Protein AF-A0A0E0AQR7-F1 (afdb_monomer_lite)

Structure (mmCIF, N/CA/C/O backbone):
data_AF-A0A0E0AQR7-F1
#
_entry.id   AF-A0A0E0AQR7-F1
#
loop_
_atom_site.group_PDB
_atom_site.id
_atom_site.type_symbol
_atom_site.label_atom_id
_atom_site.label_alt_id
_atom_site.label_comp_id
_atom_site.label_asym_id
_atom_site.label_entity_id
_atom_site.label_seq_id
_atom_site.pdbx_PDB_ins_code
_atom_site.Cartn_x
_atom_site.Cartn_y
_atom_site.Cartn_z
_atom_site.occupancy
_atom_site.B_iso_or_equiv
_atom_site.auth_seq_id
_atom_site.auth_comp_id
_atom_site.au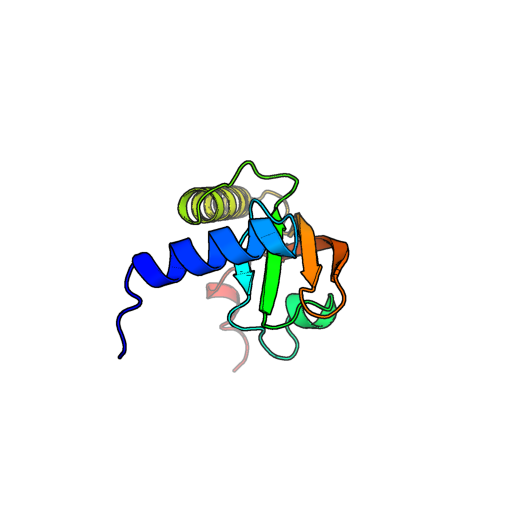th_asym_id
_atom_site.auth_atom_id
_atom_site.pdbx_PDB_model_num
ATOM 1 N N . MET A 1 1 ? 16.771 -21.717 7.197 1.00 35.00 1 MET A N 1
ATOM 2 C CA . MET A 1 1 ? 16.301 -20.327 7.034 1.00 35.00 1 MET A CA 1
ATOM 3 C C . MET A 1 1 ? 17.413 -19.561 6.346 1.00 35.00 1 MET A C 1
ATOM 5 O O . MET A 1 1 ? 18.472 -19.467 6.954 1.00 35.00 1 MET A O 1
ATOM 9 N N . PRO A 1 2 ? 17.279 -19.139 5.078 1.00 42.00 2 PRO A N 1
ATOM 10 C CA . PRO A 1 2 ? 18.320 -18.340 4.464 1.00 42.00 2 PRO A CA 1
ATOM 11 C C . PRO A 1 2 ? 18.142 -16.893 4.922 1.00 42.00 2 PRO A C 1
ATOM 13 O O . PRO A 1 2 ? 17.082 -16.293 4.765 1.00 42.00 2 PRO A O 1
ATOM 16 N N . CYS A 1 3 ? 19.186 -16.375 5.553 1.00 41.19 3 CYS A N 1
ATOM 17 C CA . CYS A 1 3 ? 19.336 -14.976 5.897 1.00 41.19 3 CYS A CA 1
ATOM 18 C C . CYS A 1 3 ? 19.410 -14.168 4.595 1.00 41.19 3 CYS A C 1
ATOM 20 O O . CYS A 1 3 ? 20.309 -14.407 3.788 1.00 41.19 3 CYS A O 1
ATOM 22 N N . CYS A 1 4 ? 18.496 -13.220 4.380 1.00 42.97 4 CYS A N 1
ATOM 23 C CA . CYS A 1 4 ? 18.675 -12.222 3.331 1.00 42.97 4 CYS A CA 1
ATOM 24 C C . CYS A 1 4 ? 19.904 -11.378 3.688 1.00 42.97 4 CYS A C 1
ATOM 26 O O . CYS A 1 4 ? 19.923 -10.692 4.711 1.00 42.97 4 CYS A O 1
ATOM 28 N N . SER A 1 5 ? 20.955 -11.471 2.877 1.00 43.47 5 SER A N 1
ATOM 29 C CA . SER A 1 5 ? 22.103 -10.579 2.968 1.00 43.47 5 SER A CA 1
ATOM 30 C C . SER A 1 5 ? 21.674 -9.170 2.520 1.00 43.47 5 SER A C 1
ATOM 32 O O . SER A 1 5 ? 20.977 -9.047 1.512 1.00 43.47 5 SER A O 1
ATOM 34 N N . PRO A 1 6 ? 22.106 -8.091 3.200 1.00 46.03 6 PRO A N 1
ATOM 35 C CA . PRO A 1 6 ? 21.774 -6.707 2.823 1.00 46.03 6 PRO A CA 1
ATOM 36 C C . PRO A 1 6 ? 22.168 -6.324 1.385 1.00 46.03 6 PRO A C 1
ATOM 38 O O . PRO A 1 6 ? 21.674 -5.347 0.834 1.00 46.03 6 PRO A O 1
ATOM 41 N N . LEU A 1 7 ? 23.065 -7.099 0.769 1.00 43.59 7 LEU A N 1
ATOM 42 C CA . LEU A 1 7 ? 23.533 -6.902 -0.603 1.00 43.59 7 LEU A CA 1
ATOM 43 C C . LEU A 1 7 ? 22.492 -7.309 -1.655 1.00 43.59 7 LEU A C 1
ATOM 45 O O . LEU A 1 7 ? 22.461 -6.719 -2.727 1.00 43.59 7 LEU A O 1
ATOM 49 N N . ALA A 1 8 ? 21.632 -8.289 -1.355 1.00 49.50 8 ALA A N 1
ATOM 50 C CA . ALA A 1 8 ? 20.594 -8.727 -2.287 1.00 49.50 8 ALA A CA 1
ATOM 51 C C . ALA A 1 8 ? 19.473 -7.686 -2.431 1.00 49.50 8 ALA A C 1
ATOM 53 O O . ALA A 1 8 ? 18.885 -7.577 -3.498 1.00 49.50 8 ALA A O 1
ATOM 54 N N . TRP A 1 9 ? 19.206 -6.901 -1.381 1.00 48.25 9 TRP A N 1
ATOM 55 C CA . TRP A 1 9 ? 18.220 -5.818 -1.428 1.00 48.25 9 TRP A CA 1
ATOM 56 C C . TRP A 1 9 ? 18.695 -4.640 -2.293 1.00 48.25 9 TRP A C 1
ATOM 58 O O . TRP A 1 9 ? 17.958 -4.208 -3.171 1.00 48.25 9 TRP A O 1
ATOM 68 N N . HIS A 1 10 ? 19.948 -4.188 -2.131 1.00 52.09 10 HIS A N 1
ATOM 69 C CA . HIS A 1 10 ? 20.489 -3.077 -2.932 1.00 52.09 10 HIS A CA 1
ATOM 70 C C . HIS A 1 10 ? 20.544 -3.376 -4.439 1.00 52.09 10 HIS A C 1
ATOM 72 O O . HIS A 1 10 ? 20.294 -2.486 -5.243 1.00 52.09 10 HIS A O 1
ATOM 78 N N . AL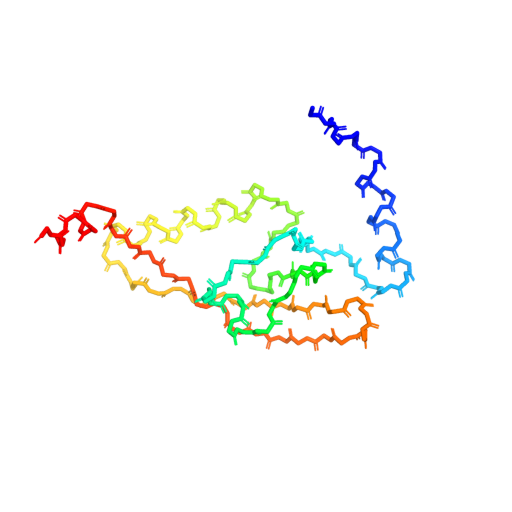A A 1 11 ? 20.844 -4.618 -4.836 1.00 55.09 11 ALA A N 1
ATOM 79 C CA . ALA A 1 11 ? 20.860 -4.993 -6.252 1.00 55.09 11 ALA A CA 1
ATOM 80 C C . ALA A 1 11 ? 19.458 -4.927 -6.887 1.00 55.09 11 ALA A C 1
ATOM 82 O O . ALA A 1 11 ? 19.316 -4.460 -8.013 1.00 55.09 11 ALA A O 1
ATOM 83 N N . ILE A 1 12 ? 18.425 -5.338 -6.142 1.00 64.12 12 ILE A N 1
ATOM 84 C CA . ILE A 1 12 ? 17.029 -5.280 -6.595 1.00 64.12 12 ILE A CA 1
ATOM 85 C C . ILE A 1 12 ? 16.567 -3.823 -6.727 1.00 64.12 12 ILE A C 1
ATOM 87 O O . ILE A 1 12 ? 15.879 -3.483 -7.682 1.00 64.12 12 ILE A O 1
ATOM 91 N N . GLU A 1 13 ? 16.966 -2.948 -5.804 1.00 64.88 13 GLU A N 1
ATOM 92 C CA . GLU A 1 13 ? 16.643 -1.518 -5.859 1.00 64.88 13 GLU A CA 1
ATOM 93 C C . GLU A 1 13 ? 17.284 -0.823 -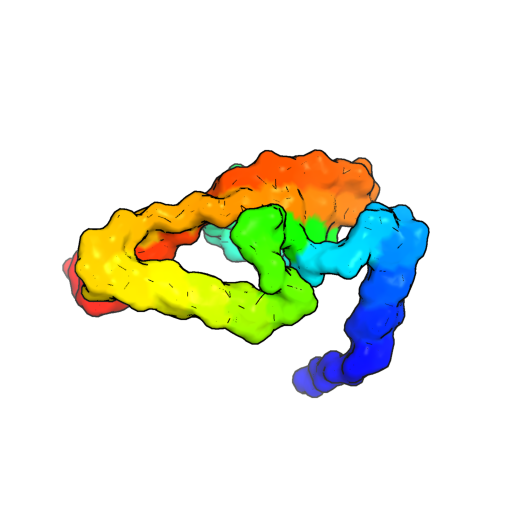7.077 1.00 64.88 13 GLU A C 1
ATOM 95 O O . GLU A 1 13 ? 16.617 -0.066 -7.784 1.00 64.88 13 GLU A O 1
ATOM 100 N N . GLU A 1 14 ? 18.549 -1.134 -7.388 1.00 61.53 14 GLU A N 1
ATOM 101 C CA . GLU A 1 14 ? 19.222 -0.625 -8.592 1.00 61.53 14 GLU A CA 1
ATOM 102 C C . GLU A 1 14 ? 18.575 -1.124 -9.895 1.00 61.53 14 GLU A C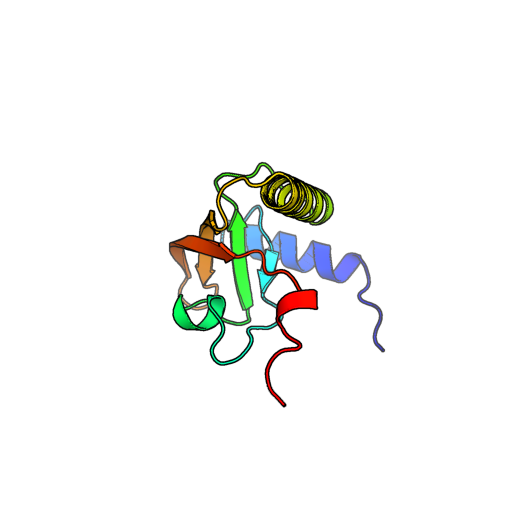 1
ATOM 104 O O . GLU A 1 14 ? 18.444 -0.343 -10.841 1.00 61.53 14 GLU A O 1
ATOM 109 N N . GLU A 1 15 ? 18.167 -2.395 -9.962 1.00 67.19 15 GLU A N 1
ATOM 110 C CA . GLU A 1 15 ? 17.466 -2.968 -11.123 1.00 67.19 15 GLU A CA 1
ATOM 111 C C . GLU A 1 15 ? 16.069 -2.355 -11.303 1.00 67.19 15 GLU A C 1
ATOM 113 O O . GLU A 1 15 ? 15.708 -1.961 -12.411 1.00 67.19 15 GLU A O 1
ATOM 118 N N . LEU A 1 16 ? 15.306 -2.180 -10.218 1.00 74.12 16 LEU A N 1
ATOM 119 C CA . LEU A 1 16 ? 13.985 -1.539 -10.249 1.00 74.12 16 LEU A CA 1
ATOM 120 C C . LEU A 1 16 ? 14.050 -0.086 -10.730 1.00 74.12 16 LEU A C 1
ATOM 122 O O . LEU A 1 16 ? 13.227 0.347 -11.543 1.00 74.12 16 LEU A O 1
ATOM 126 N N . CYS A 1 17 ? 15.050 0.661 -10.267 1.00 68.75 17 CYS A N 1
ATOM 127 C CA . CYS A 1 17 ? 15.277 2.032 -10.703 1.00 68.75 17 CYS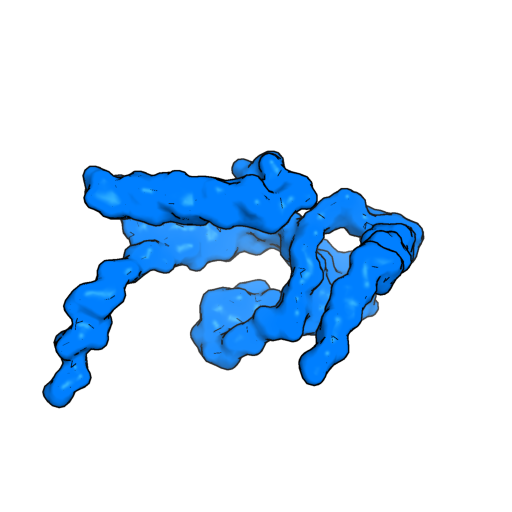 A CA 1
ATOM 128 C C . CYS A 1 17 ? 15.693 2.088 -12.181 1.00 68.75 17 CYS A C 1
ATOM 130 O O . CYS A 1 17 ? 15.145 2.880 -12.949 1.00 68.75 17 CYS A O 1
ATOM 132 N N . ARG A 1 18 ? 16.618 1.217 -12.604 1.00 71.88 18 ARG A N 1
ATOM 133 C CA . ARG A 1 18 ? 17.151 1.204 -13.973 1.00 71.88 18 ARG A CA 1
ATOM 134 C C . ARG A 1 18 ? 16.118 0.776 -15.011 1.00 71.88 18 ARG A C 1
ATOM 136 O O . ARG A 1 18 ? 16.005 1.432 -16.045 1.00 71.88 18 ARG A O 1
ATOM 143 N N . ASP A 1 19 ? 15.402 -0.310 -14.745 1.00 76.88 19 ASP A N 1
ATOM 144 C CA . ASP A 1 19 ? 14.588 -0.984 -15.758 1.00 76.88 19 ASP A CA 1
ATOM 145 C C . ASP A 1 19 ? 13.122 -0.526 -15.719 1.00 76.88 19 ASP A C 1
ATOM 147 O O . ASP A 1 19 ? 12.452 -0.526 -16.751 1.00 76.88 19 ASP A O 1
ATOM 151 N N . TYR A 1 20 ? 12.637 -0.071 -14.554 1.00 72.56 20 TYR A N 1
ATOM 152 C CA . TYR A 1 20 ? 11.227 0.285 -14.341 1.00 72.56 20 TYR A CA 1
ATOM 153 C C . TYR A 1 20 ? 11.006 1.722 -13.841 1.00 72.56 20 TYR A C 1
ATOM 155 O O . TYR A 1 20 ? 9.857 2.145 -13.687 1.00 72.56 20 TYR A O 1
ATOM 163 N N . ASN A 1 21 ? 12.075 2.500 -13.614 1.00 73.62 21 ASN A N 1
ATOM 164 C CA . ASN A 1 21 ? 12.018 3.868 -13.079 1.00 73.62 21 ASN A CA 1
ATOM 165 C C . ASN A 1 21 ? 11.234 3.957 -11.753 1.00 73.62 21 ASN A C 1
ATOM 167 O O . ASN A 1 21 ? 10.421 4.864 -11.537 1.00 73.62 21 ASN A O 1
ATOM 171 N N . ILE A 1 22 ? 11.449 2.964 -10.888 1.00 78.81 22 ILE A N 1
ATOM 172 C CA . ILE A 1 22 ? 10.869 2.877 -9.547 1.00 78.81 22 ILE A CA 1
ATOM 173 C C . ILE A 1 22 ? 11.950 3.260 -8.541 1.00 78.81 22 ILE A C 1
ATOM 175 O O . ILE A 1 22 ? 12.977 2.596 -8.440 1.00 78.81 22 ILE A O 1
ATOM 179 N N . THR A 1 23 ? 11.720 4.349 -7.811 1.00 76.69 23 THR A N 1
ATOM 180 C CA . THR A 1 23 ? 12.694 4.945 -6.879 1.00 76.69 23 THR A CA 1
ATOM 181 C C . THR A 1 23 ? 12.314 4.773 -5.409 1.00 76.69 23 THR A C 1
ATOM 183 O O . THR A 1 23 ? 13.062 5.189 -4.529 1.00 76.69 23 THR A O 1
ATOM 186 N N . SER A 1 24 ? 11.130 4.227 -5.144 1.00 79.25 24 SER A N 1
ATOM 187 C CA . SER A 1 24 ? 10.520 4.104 -3.820 1.00 79.25 24 SER A CA 1
ATOM 188 C C . SER A 1 24 ? 9.469 2.996 -3.825 1.00 79.25 24 SER A C 1
ATOM 190 O O . SER A 1 24 ? 9.014 2.555 -4.882 1.00 79.25 24 SER A O 1
ATOM 192 N N . GLY A 1 25 ? 9.095 2.545 -2.629 1.00 84.50 25 GLY A N 1
ATOM 193 C CA . GLY A 1 25 ? 8.016 1.587 -2.423 1.00 84.50 25 GLY A CA 1
ATOM 194 C C . GLY A 1 25 ? 8.470 0.243 -1.856 1.00 84.50 25 GLY A C 1
ATOM 195 O O . GLY A 1 25 ? 9.637 0.012 -1.534 1.00 84.50 25 GLY A O 1
ATOM 196 N N . PHE A 1 26 ? 7.502 -0.654 -1.703 1.00 85.88 26 PHE A N 1
ATOM 197 C CA . PHE A 1 26 ? 7.658 -1.956 -1.068 1.00 85.88 26 PHE A CA 1
ATOM 198 C C . PHE A 1 26 ? 7.256 -3.068 -2.033 1.00 85.88 26 PHE A C 1
ATOM 200 O O . PHE A 1 26 ? 6.165 -3.044 -2.601 1.00 85.88 26 PHE A O 1
ATOM 207 N N . ILE A 1 27 ? 8.119 -4.073 -2.187 1.00 87.69 27 ILE A N 1
ATOM 208 C CA . ILE A 1 27 ? 7.827 -5.248 -3.015 1.00 87.69 27 ILE A CA 1
ATOM 209 C C . ILE A 1 27 ? 6.861 -6.170 -2.269 1.00 87.69 27 ILE A C 1
ATOM 211 O O . ILE A 1 27 ? 7.126 -6.605 -1.144 1.00 87.69 27 ILE A O 1
ATOM 215 N N . VAL A 1 28 ? 5.765 -6.538 -2.925 1.00 89.38 28 VAL A N 1
ATOM 216 C CA . VAL A 1 28 ? 4.762 -7.455 -2.386 1.00 89.38 28 VAL A CA 1
ATOM 217 C C . VAL A 1 28 ? 5.288 -8.886 -2.429 1.00 89.38 28 VAL A C 1
ATOM 219 O O . VAL A 1 28 ? 5.339 -9.533 -3.476 1.00 89.38 28 VAL A O 1
ATOM 222 N N . SER A 1 29 ? 5.650 -9.424 -1.267 1.00 90.62 29 SER A N 1
ATOM 223 C CA . SER A 1 29 ? 6.133 -10.805 -1.145 1.00 90.62 29 SER A CA 1
ATOM 224 C C . SER A 1 29 ? 5.002 -11.842 -1.170 1.00 90.62 29 SER A C 1
ATOM 226 O O . SER A 1 29 ? 5.200 -12.960 -1.657 1.00 90.62 29 SER A O 1
ATOM 228 N N . GLN A 1 30 ? 3.813 -11.478 -0.680 1.00 92.44 30 GLN A N 1
ATOM 229 C CA . GLN A 1 30 ? 2.646 -12.349 -0.573 1.00 92.44 30 GLN A CA 1
ATOM 230 C C . GLN A 1 30 ? 1.344 -11.538 -0.614 1.00 92.44 30 GLN A C 1
ATOM 232 O O . GLN A 1 30 ? 1.273 -10.441 -0.070 1.00 92.44 30 GLN A O 1
ATOM 237 N N . VAL A 1 31 ? 0.298 -12.126 -1.201 1.00 93.50 31 VAL A N 1
ATOM 238 C CA . VAL A 1 31 ? -1.088 -11.648 -1.111 1.00 93.50 31 VAL A CA 1
ATOM 239 C C . VAL A 1 31 ? -1.951 -12.795 -0.592 1.00 93.50 31 VAL A C 1
ATOM 241 O O . VAL A 1 31 ? -1.802 -13.933 -1.041 1.00 93.50 31 VAL A O 1
ATOM 244 N N . LEU A 1 32 ? -2.803 -12.517 0.395 1.00 93.81 32 LEU A N 1
ATOM 245 C CA . LEU A 1 32 ? -3.726 -13.505 0.956 1.00 93.81 32 LEU A CA 1
ATOM 246 C C . LEU A 1 32 ? -4.975 -13.636 0.072 1.00 93.81 32 LEU A C 1
ATOM 248 O O . LEU A 1 32 ? -5.483 -12.627 -0.421 1.00 93.81 32 LEU A O 1
ATOM 252 N N . VAL A 1 33 ? -5.484 -14.860 -0.072 1.00 93.69 33 VAL A N 1
ATOM 253 C CA . VAL A 1 33 ? -6.739 -15.143 -0.793 1.00 93.69 33 VAL A CA 1
ATOM 254 C C . VAL A 1 33 ? -7.911 -14.454 -0.090 1.00 93.69 33 VAL A C 1
ATOM 256 O O . VAL A 1 33 ? -7.942 -14.381 1.140 1.00 93.69 33 VAL A O 1
ATOM 259 N N . ASP A 1 34 ? -8.841 -13.913 -0.872 1.00 92.69 34 ASP A N 1
ATOM 260 C CA . ASP A 1 34 ? -10.019 -13.143 -0.461 1.00 92.69 34 ASP A CA 1
ATOM 261 C C . ASP A 1 34 ? -9.720 -11.841 0.305 1.00 92.69 34 ASP A C 1
ATOM 263 O O . ASP A 1 34 ? -10.637 -11.177 0.816 1.00 92.69 34 ASP A O 1
ATOM 267 N N . SER A 1 35 ? -8.453 -11.423 0.354 1.00 92.00 35 SER A N 1
ATOM 268 C CA . SER A 1 35 ? -8.049 -10.167 0.984 1.00 92.00 35 SER A CA 1
ATOM 269 C C . SER A 1 35 ? -8.466 -8.944 0.167 1.00 92.00 35 SER A C 1
ATOM 271 O O . SER A 1 35 ? -8.697 -9.010 -1.041 1.00 92.00 35 SER A O 1
ATOM 273 N N . THR A 1 36 ? -8.520 -7.785 0.827 1.00 91.56 36 THR A N 1
ATOM 274 C CA . THR A 1 36 ? -8.715 -6.491 0.157 1.00 91.56 36 THR A CA 1
ATOM 275 C C . THR A 1 36 ? -7.663 -6.265 -0.929 1.00 91.56 36 THR A C 1
ATOM 277 O O . THR A 1 36 ? -8.010 -5.837 -2.023 1.00 91.56 36 THR A O 1
ATOM 280 N N . ALA A 1 37 ? -6.403 -6.624 -0.666 1.00 92.62 37 ALA A N 1
ATOM 281 C CA . ALA A 1 37 ? -5.319 -6.514 -1.639 1.00 92.62 37 ALA A CA 1
ATOM 282 C C . ALA A 1 37 ? -5.593 -7.339 -2.907 1.00 92.62 37 ALA A C 1
ATOM 284 O O . ALA A 1 37 ? -5.482 -6.815 -4.012 1.00 92.62 37 ALA A O 1
ATOM 285 N N . GLU A 1 38 ? -6.025 -8.596 -2.763 1.00 94.56 38 GLU A N 1
ATOM 286 C CA . GLU A 1 38 ? -6.346 -9.446 -3.915 1.00 94.56 38 GLU A CA 1
ATOM 287 C C . GLU A 1 38 ? -7.510 -8.877 -4.739 1.00 94.56 38 GLU A C 1
ATOM 289 O O . GLU A 1 38 ? -7.427 -8.812 -5.971 1.00 94.56 38 GLU A O 1
ATOM 294 N N . LYS A 1 39 ? -8.568 -8.426 -4.055 1.00 94.31 39 LYS A N 1
ATOM 295 C CA . LYS A 1 39 ? -9.766 -7.828 -4.667 1.00 94.31 39 LYS A CA 1
ATOM 296 C C . LYS A 1 39 ? -9.462 -6.528 -5.410 1.00 94.31 39 LYS A C 1
ATOM 298 O O . LYS A 1 39 ? -10.102 -6.255 -6.418 1.00 94.31 39 LYS A O 1
ATOM 303 N N . LEU A 1 40 ? -8.478 -5.767 -4.934 1.00 92.50 40 LEU A N 1
ATOM 304 C CA . LEU A 1 40 ? -7.971 -4.556 -5.583 1.00 92.50 40 LEU A CA 1
ATOM 305 C C . LEU A 1 40 ? -6.948 -4.843 -6.691 1.00 92.50 40 LEU A C 1
ATOM 307 O O . LEU A 1 40 ? -6.368 -3.915 -7.236 1.00 92.50 40 LEU A O 1
ATOM 311 N N . GLY A 1 41 ? -6.712 -6.111 -7.031 1.00 91.50 41 GLY A N 1
ATOM 312 C CA . GLY A 1 41 ? -5.832 -6.475 -8.139 1.00 91.50 41 GLY A CA 1
ATOM 313 C C . GLY A 1 41 ? -4.348 -6.558 -7.783 1.00 91.50 41 GLY A C 1
ATOM 314 O O . GLY A 1 41 ? -3.574 -6.953 -8.644 1.00 91.50 41 GLY A O 1
ATOM 315 N N . ILE A 1 42 ? -3.955 -6.304 -6.531 1.00 92.00 42 ILE A N 1
ATOM 316 C CA . ILE A 1 42 ? -2.560 -6.425 -6.082 1.00 92.00 42 ILE A CA 1
ATOM 317 C C . ILE A 1 42 ? -2.132 -7.894 -6.125 1.00 92.00 42 ILE A C 1
ATOM 319 O O . ILE A 1 42 ? -2.872 -8.794 -5.701 1.00 92.00 42 ILE A O 1
ATOM 323 N N . ARG A 1 43 ? -0.925 -8.154 -6.622 1.00 92.31 43 ARG A N 1
ATOM 324 C CA . ARG A 1 43 ? -0.323 -9.480 -6.773 1.00 92.31 43 ARG A CA 1
ATOM 325 C C . ARG A 1 43 ? 1.080 -9.523 -6.176 1.00 92.31 43 ARG A C 1
ATOM 327 O O . ARG A 1 43 ? 1.735 -8.517 -5.927 1.00 92.31 43 ARG A O 1
ATOM 334 N N . ARG A 1 44 ? 1.556 -10.747 -5.932 1.00 91.44 44 ARG A N 1
ATOM 335 C CA . ARG A 1 44 ? 2.951 -10.986 -5.549 1.00 91.44 44 ARG A CA 1
ATOM 336 C C . ARG A 1 44 ? 3.875 -10.484 -6.660 1.00 91.44 44 ARG A C 1
ATOM 338 O O . ARG A 1 44 ? 3.709 -10.882 -7.808 1.00 91.44 44 ARG A O 1
ATOM 345 N N . GLY A 1 45 ? 4.891 -9.720 -6.278 1.00 88.31 45 GLY A N 1
ATOM 346 C CA . GLY A 1 45 ? 5.867 -9.128 -7.189 1.00 88.31 45 GLY A CA 1
ATOM 347 C C . GLY A 1 45 ? 5.541 -7.696 -7.607 1.00 88.31 45 GLY A C 1
ATOM 348 O O . GLY A 1 45 ? 6.431 -7.040 -8.136 1.00 88.31 45 GLY A O 1
ATOM 349 N N . ASP A 1 46 ? 4.334 -7.195 -7.328 1.00 90.44 46 ASP A N 1
ATOM 350 C CA . ASP A 1 46 ? 4.038 -5.773 -7.504 1.00 90.44 46 ASP A CA 1
ATOM 351 C C . ASP A 1 46 ? 4.879 -4.926 -6.539 1.00 90.44 46 ASP A C 1
ATOM 353 O O . ASP A 1 46 ? 5.252 -5.384 -5.451 1.00 90.44 46 ASP A O 1
ATOM 357 N N . VAL A 1 47 ? 5.148 -3.677 -6.918 1.00 89.75 47 VAL A N 1
ATOM 358 C CA . VAL A 1 47 ? 5.708 -2.663 -6.016 1.00 89.75 47 VAL A CA 1
ATOM 359 C C . VAL A 1 47 ? 4.603 -1.695 -5.609 1.00 89.75 47 VAL A C 1
ATOM 361 O O . VAL A 1 47 ? 3.850 -1.223 -6.454 1.00 89.75 47 VAL A O 1
ATOM 364 N N . ILE A 1 48 ? 4.494 -1.425 -4.311 1.00 90.38 48 ILE A N 1
ATOM 365 C CA . ILE A 1 48 ? 3.497 -0.539 -3.704 1.00 90.38 48 ILE A CA 1
ATOM 366 C C . ILE A 1 48 ? 4.204 0.708 -3.185 1.00 90.38 48 ILE A C 1
ATOM 368 O O . ILE A 1 48 ? 5.067 0.592 -2.313 1.00 90.38 48 ILE A O 1
ATOM 372 N N . ASP A 1 49 ? 3.794 1.882 -3.652 1.00 88.56 49 ASP A N 1
ATOM 373 C CA . ASP A 1 49 ? 4.252 3.172 -3.134 1.00 88.56 49 ASP A CA 1
ATOM 374 C C . ASP A 1 49 ? 3.096 3.955 -2.496 1.00 88.56 49 ASP A C 1
ATOM 376 O O . ASP A 1 49 ? 2.000 4.036 -3.050 1.00 88.56 49 ASP A O 1
ATOM 380 N N . PHE A 1 50 ? 3.303 4.515 -1.305 1.00 87.44 50 PHE A N 1
ATOM 381 C CA . PHE A 1 50 ? 2.250 5.209 -0.559 1.00 87.44 50 PHE A CA 1
ATOM 382 C C . PHE A 1 50 ? 2.290 6.704 -0.874 1.00 87.44 50 PHE A C 1
ATOM 384 O O . PHE A 1 50 ? 3.155 7.421 -0.390 1.00 87.44 50 PHE A O 1
ATOM 391 N N . GLN A 1 51 ? 1.324 7.195 -1.654 1.00 83.94 51 GLN A N 1
ATOM 392 C CA . GLN A 1 51 ? 1.366 8.566 -2.184 1.00 83.94 51 GLN A CA 1
ATOM 393 C C . GLN A 1 51 ? 1.154 9.648 -1.115 1.00 83.94 51 GLN A C 1
ATOM 395 O O . GLN A 1 51 ? 1.729 10.729 -1.205 1.00 83.94 51 GLN A O 1
ATOM 400 N N . ASP A 1 52 ? 0.312 9.372 -0.116 1.00 77.75 52 ASP A N 1
ATOM 401 C CA . ASP A 1 52 ? -0.056 10.344 0.925 1.00 77.75 52 ASP A CA 1
ATOM 402 C C . ASP A 1 52 ? 0.802 10.201 2.199 1.00 77.75 52 ASP A C 1
ATOM 404 O O . ASP A 1 52 ? 0.522 10.836 3.221 1.00 77.75 52 ASP A O 1
ATOM 408 N N . ILE A 1 53 ? 1.832 9.349 2.170 1.00 76.94 53 ILE A N 1
ATOM 409 C CA . ILE A 1 53 ? 2.707 9.116 3.314 1.00 76.94 53 ILE A CA 1
ATOM 410 C C . ILE A 1 53 ? 4.158 9.249 2.862 1.00 76.94 53 ILE A C 1
ATOM 412 O O . ILE A 1 53 ? 4.638 8.426 2.093 1.00 76.94 53 ILE A O 1
ATOM 416 N N . ASP A 1 54 ? 4.878 10.234 3.405 1.00 71.44 54 ASP A N 1
ATOM 417 C CA . ASP A 1 54 ? 6.330 10.365 3.224 1.00 71.44 54 ASP A CA 1
ATOM 418 C C . ASP A 1 54 ? 7.054 9.224 3.968 1.00 71.44 54 ASP A C 1
ATOM 420 O O . ASP A 1 54 ? 7.606 9.391 5.059 1.00 71.44 54 ASP A O 1
ATOM 424 N N . CYS A 1 55 ? 6.982 8.022 3.401 1.00 70.38 55 CYS A N 1
ATOM 425 C CA . CYS A 1 55 ? 7.546 6.791 3.932 1.00 70.38 55 CYS A CA 1
ATOM 426 C C . CYS A 1 55 ? 8.558 6.225 2.945 1.00 70.38 55 CYS A C 1
ATOM 428 O O . CYS A 1 55 ? 8.211 5.474 2.042 1.00 70.38 55 CYS A O 1
ATOM 430 N N . SER A 1 56 ? 9.832 6.530 3.164 1.00 69.38 56 SER A N 1
ATOM 431 C CA . SER A 1 56 ? 10.940 5.865 2.474 1.00 69.38 56 SER A CA 1
ATOM 432 C C . SER A 1 56 ? 11.395 4.590 3.190 1.00 69.38 56 SER A C 1
ATOM 434 O O . SER A 1 56 ? 12.213 3.838 2.668 1.00 69.38 56 SER A O 1
ATOM 436 N N . THR A 1 57 ? 10.883 4.330 4.399 1.00 77.31 57 THR A N 1
ATOM 437 C CA . THR A 1 57 ? 11.264 3.171 5.215 1.00 77.31 57 THR A CA 1
ATOM 438 C C . THR A 1 57 ? 10.051 2.458 5.799 1.00 77.31 57 THR A C 1
ATOM 440 O O . THR A 1 57 ? 9.030 3.076 6.106 1.00 77.31 57 THR A O 1
ATOM 443 N N . LEU A 1 58 ? 10.193 1.152 6.041 1.00 81.00 58 LEU A N 1
ATOM 444 C CA . LEU A 1 58 ? 9.153 0.345 6.686 1.00 81.00 58 LEU A CA 1
ATOM 445 C C . LEU A 1 58 ? 8.767 0.898 8.069 1.00 81.00 58 LEU A C 1
ATOM 447 O O . LEU A 1 58 ? 7.594 0.933 8.411 1.00 81.00 58 LEU A O 1
ATOM 451 N N . SER A 1 59 ? 9.745 1.401 8.828 1.00 82.69 59 SER A N 1
ATOM 452 C CA . SER A 1 59 ? 9.524 1.980 10.161 1.00 82.69 59 SER A CA 1
ATOM 453 C C . SER A 1 59 ? 8.589 3.197 10.132 1.00 82.69 59 SER A C 1
ATOM 455 O O . SER A 1 59 ? 7.726 3.345 10.996 1.00 82.69 59 SER A O 1
ATOM 457 N N . GLN A 1 60 ? 8.705 4.058 9.114 1.00 84.56 60 GLN A N 1
ATOM 458 C CA . GLN A 1 60 ? 7.800 5.201 8.952 1.00 84.56 60 GLN A CA 1
ATOM 459 C C . GLN A 1 60 ? 6.376 4.745 8.624 1.00 84.56 60 GLN A C 1
ATOM 461 O O . GLN A 1 60 ? 5.421 5.273 9.197 1.00 84.56 60 GLN A O 1
ATOM 466 N N . LEU A 1 61 ? 6.239 3.726 7.769 1.00 85.44 61 LEU A N 1
ATOM 467 C CA . LEU A 1 61 ? 4.941 3.146 7.438 1.00 85.44 61 LEU A CA 1
ATOM 468 C C . LEU A 1 61 ? 4.287 2.526 8.680 1.00 85.44 61 LEU A C 1
ATOM 470 O O . LEU A 1 61 ? 3.128 2.810 8.978 1.00 85.44 61 LEU A O 1
ATOM 474 N N . GLU A 1 62 ? 5.037 1.739 9.453 1.00 87.56 62 GLU A N 1
ATOM 475 C CA . GLU A 1 62 ? 4.574 1.164 10.720 1.00 87.56 62 GLU A CA 1
ATOM 476 C C . GLU A 1 62 ? 4.136 2.254 11.703 1.00 87.56 62 GLU A C 1
ATOM 478 O O . GLU A 1 62 ? 3.061 2.161 12.297 1.00 87.56 62 GLU A O 1
ATOM 483 N N . HIS A 1 63 ? 4.922 3.324 11.842 1.00 89.38 63 HIS A N 1
ATOM 484 C CA . HIS A 1 63 ? 4.575 4.444 12.711 1.00 89.38 63 HIS A CA 1
ATOM 485 C C . HIS A 1 63 ? 3.286 5.149 12.264 1.00 89.38 63 HIS A C 1
ATOM 487 O O . HIS A 1 63 ? 2.449 5.499 13.101 1.00 89.38 63 HIS A O 1
ATOM 493 N N . HIS A 1 64 ? 3.088 5.315 10.955 1.00 88.69 64 HIS A N 1
ATOM 494 C CA . HIS A 1 64 ? 1.862 5.884 10.404 1.00 88.69 64 HIS A CA 1
ATOM 495 C C . HIS A 1 64 ? 0.643 5.001 10.708 1.00 88.69 64 HIS A C 1
ATOM 497 O O . HIS A 1 64 ? -0.358 5.488 11.237 1.00 88.69 64 HIS A O 1
ATOM 503 N N . LEU A 1 65 ? 0.743 3.691 10.462 1.00 88.25 65 LEU A N 1
ATOM 504 C CA . LEU A 1 65 ? -0.325 2.735 10.766 1.00 88.25 65 LEU A CA 1
ATOM 505 C C . LEU A 1 65 ? -0.654 2.697 12.268 1.00 88.25 65 LEU A C 1
ATOM 507 O O . LEU A 1 65 ? -1.828 2.643 12.642 1.00 88.25 65 LEU A O 1
ATOM 511 N N . LEU A 1 66 ? 0.357 2.788 13.139 1.00 89.81 66 LEU A N 1
ATOM 512 C CA . LEU A 1 66 ? 0.167 2.890 14.590 1.00 89.81 66 LEU A CA 1
ATOM 513 C C . LEU A 1 66 ? -0.548 4.186 14.992 1.00 89.81 66 LEU A C 1
ATOM 515 O O . LEU A 1 66 ? -1.420 4.156 15.861 1.00 89.81 66 LEU A O 1
ATOM 519 N N . SER A 1 67 ? -0.217 5.313 14.357 1.00 89.50 67 SER A N 1
ATOM 520 C CA . SER A 1 67 ? -0.893 6.596 14.587 1.00 89.50 67 SER A CA 1
ATOM 521 C C . SER A 1 67 ? -2.379 6.526 14.217 1.00 89.50 67 SER A C 1
ATOM 523 O O . SER A 1 67 ? -3.236 6.937 15.006 1.00 89.50 67 SER A O 1
ATOM 525 N N . LEU A 1 68 ? -2.701 5.920 13.068 1.00 89.06 68 LEU A N 1
ATOM 526 C CA . LEU A 1 68 ? -4.083 5.673 12.649 1.00 89.06 68 LEU A CA 1
ATOM 527 C C . LEU A 1 68 ? -4.825 4.770 13.648 1.00 89.06 68 LEU A C 1
ATOM 529 O O . LEU A 1 68 ? -5.922 5.111 14.094 1.00 89.06 68 LEU A O 1
ATOM 533 N N . GLY A 1 69 ? -4.201 3.666 14.069 1.00 88.75 69 GLY A N 1
ATOM 534 C CA . GLY A 1 69 ? -4.769 2.757 15.066 1.00 88.75 69 GLY A CA 1
ATOM 535 C C . GLY A 1 69 ? -4.999 3.427 16.425 1.00 88.75 69 GLY A C 1
ATOM 536 O O . GLY A 1 69 ? -6.011 3.188 17.083 1.00 88.75 69 GLY A O 1
ATOM 537 N N . TRP A 1 70 ? -4.111 4.332 16.838 1.00 88.75 70 TRP A N 1
ATOM 538 C CA . TRP A 1 70 ? -4.294 5.134 18.048 1.00 88.75 70 TRP A CA 1
ATOM 539 C C . TRP A 1 70 ? -5.462 6.120 17.924 1.00 88.75 70 TRP A C 1
ATOM 541 O O . TRP A 1 70 ? -6.219 6.307 18.879 1.00 88.75 70 TRP A O 1
ATOM 551 N N . GLY A 1 71 ? -5.645 6.725 16.747 1.00 88.38 71 GLY A N 1
ATOM 552 C CA . GLY A 1 71 ? -6.830 7.522 16.427 1.00 88.38 71 GLY A CA 1
ATOM 553 C C . GLY A 1 71 ? -8.117 6.705 16.557 1.00 88.38 71 GLY A C 1
ATOM 554 O O . GLY A 1 71 ? -9.065 7.144 17.212 1.00 88.38 71 GLY A O 1
ATOM 555 N N . TYR A 1 72 ? -8.121 5.479 16.030 1.00 86.25 72 TYR A N 1
ATOM 556 C CA . TYR A 1 72 ? -9.235 4.543 16.188 1.00 86.25 72 TYR A CA 1
ATOM 557 C C . TYR A 1 72 ? -9.547 4.249 17.666 1.00 86.25 72 TYR A C 1
ATOM 559 O O . TYR A 1 72 ? -10.701 4.357 18.082 1.00 86.25 72 TYR A O 1
ATOM 567 N N . LEU A 1 73 ? -8.533 3.977 18.499 1.00 85.25 73 LEU A N 1
ATOM 568 C CA . LEU A 1 73 ? -8.721 3.748 19.942 1.00 85.25 73 LEU A CA 1
ATOM 569 C C . LEU A 1 73 ? -9.328 4.955 20.678 1.00 85.25 73 LEU A C 1
ATOM 571 O O . LEU A 1 73 ? -9.967 4.788 21.716 1.00 85.25 73 LEU A O 1
ATOM 575 N N . LYS A 1 74 ? -9.164 6.168 20.141 1.00 87.56 74 LYS A N 1
ATOM 576 C CA . LYS A 1 74 ? -9.769 7.403 20.663 1.00 87.56 74 LYS A CA 1
ATOM 577 C C . LYS A 1 74 ? -11.192 7.662 20.152 1.00 87.56 74 LYS A C 1
ATOM 579 O O . LYS A 1 74 ? -11.768 8.693 20.492 1.00 87.56 74 LYS A O 1
ATOM 584 N N . GLY A 1 75 ? -11.760 6.759 19.352 1.00 82.25 75 GLY A N 1
ATOM 585 C CA . GLY A 1 75 ? -13.103 6.892 18.783 1.00 82.25 75 GLY A CA 1
ATOM 586 C C . GLY A 1 75 ? -13.167 7.708 17.488 1.00 82.25 75 GLY A C 1
ATOM 587 O O . GLY A 1 75 ? -14.244 8.178 17.128 1.00 82.25 75 GLY A O 1
ATOM 588 N N . MET A 1 76 ? -12.039 7.900 16.791 1.00 78.50 76 MET A N 1
ATOM 589 C CA . MET A 1 76 ? -12.037 8.447 15.427 1.00 78.50 76 MET A CA 1
ATOM 590 C C . MET A 1 76 ? -12.548 7.392 14.422 1.00 78.50 76 MET A C 1
ATOM 592 O O . MET A 1 76 ? -12.729 6.227 14.778 1.00 78.50 76 MET A O 1
ATOM 596 N N . HIS A 1 77 ? -12.822 7.804 13.176 1.00 66.38 77 HIS A N 1
ATOM 597 C CA . HIS A 1 77 ? -13.384 6.935 12.130 1.00 66.38 77 HIS A CA 1
ATOM 598 C C . HIS A 1 77 ? -12.670 5.569 12.013 1.00 66.38 77 HIS A C 1
ATOM 600 O O . HIS A 1 77 ? -11.449 5.479 12.090 1.00 66.38 77 HIS A O 1
ATOM 606 N N . LEU A 1 78 ? -13.470 4.516 11.794 1.00 66.31 78 LEU A N 1
ATOM 607 C CA . LEU A 1 78 ? -13.066 3.098 11.720 1.00 66.31 78 LEU A CA 1
ATOM 608 C C . LEU A 1 78 ? -12.181 2.744 10.513 1.00 66.31 78 LEU A C 1
ATOM 610 O O . LEU A 1 78 ? -11.487 1.725 10.528 1.00 66.31 78 LEU A O 1
ATOM 614 N N . THR A 1 79 ? -12.253 3.557 9.463 1.00 73.25 79 THR A N 1
ATOM 615 C CA . THR A 1 79 ? -11.625 3.331 8.160 1.00 73.25 79 THR A CA 1
ATOM 616 C C . THR A 1 79 ? -10.712 4.490 7.806 1.00 73.25 79 THR A C 1
ATOM 618 O O . THR A 1 79 ? -11.132 5.646 7.878 1.00 73.25 79 THR A O 1
ATOM 621 N N . ALA A 1 80 ? -9.489 4.166 7.395 1.00 83.44 80 ALA A N 1
ATOM 622 C CA . ALA A 1 80 ? -8.548 5.101 6.798 1.00 83.44 80 ALA A CA 1
ATOM 623 C C . ALA A 1 80 ? -8.265 4.664 5.359 1.00 83.44 80 ALA A C 1
ATOM 625 O O . ALA A 1 80 ? -7.882 3.522 5.125 1.00 83.44 80 ALA A O 1
ATOM 626 N N . ASP A 1 81 ? -8.454 5.570 4.409 1.00 88.94 81 ASP A N 1
ATOM 627 C CA . ASP A 1 81 ? -8.186 5.313 3.000 1.00 88.94 81 ASP A CA 1
ATOM 628 C C . ASP A 1 81 ? -6.746 5.717 2.687 1.00 88.94 81 ASP A C 1
ATOM 630 O O . AS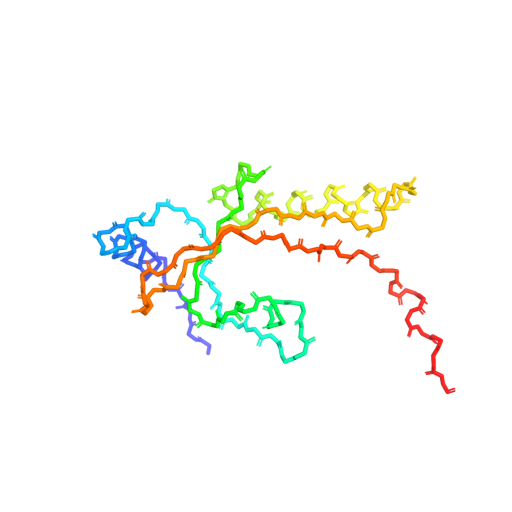P A 1 81 ? -6.396 6.894 2.761 1.00 88.94 81 ASP A O 1
ATOM 634 N N . LEU A 1 82 ? -5.902 4.737 2.361 1.00 89.38 82 LEU A N 1
ATOM 635 C CA . LEU A 1 82 ? -4.524 4.979 1.943 1.00 89.38 82 LEU A CA 1
ATOM 636 C C . LEU A 1 82 ? -4.460 5.025 0.422 1.00 89.38 82 LEU A C 1
ATOM 638 O O . LEU A 1 82 ? -4.863 4.070 -0.241 1.00 89.38 82 LEU A O 1
ATOM 642 N N . LYS A 1 83 ? -3.929 6.104 -0.151 1.00 91.81 83 LYS A N 1
ATOM 643 C CA . LYS A 1 83 ? -3.609 6.109 -1.579 1.00 91.81 83 LYS A CA 1
ATOM 644 C C . LYS A 1 83 ? -2.308 5.379 -1.827 1.00 91.81 83 LYS A C 1
ATOM 646 O O . LYS A 1 83 ? -1.276 5.691 -1.232 1.00 91.81 83 LYS A O 1
ATOM 651 N N . VAL A 1 84 ? -2.387 4.425 -2.736 1.00 91.19 84 VAL A N 1
ATOM 652 C CA . VAL A 1 84 ? -1.291 3.546 -3.095 1.00 91.19 84 VAL A CA 1
ATOM 653 C C . VAL A 1 84 ? -1.118 3.595 -4.599 1.00 91.19 84 VAL A C 1
ATOM 655 O O . VAL A 1 84 ? -2.085 3.438 -5.338 1.00 91.19 84 VAL A O 1
ATOM 658 N N . GLU A 1 85 ? 0.109 3.781 -5.056 1.00 91.75 85 GLU A N 1
ATOM 659 C CA . GLU A 1 85 ? 0.491 3.482 -6.423 1.00 91.75 85 GLU A CA 1
ATOM 660 C C . GLU A 1 85 ? 0.990 2.043 -6.506 1.00 91.75 85 GLU A C 1
ATOM 662 O O . GLU A 1 85 ? 1.899 1.643 -5.781 1.00 91.75 85 GLU A O 1
ATOM 667 N N . VAL A 1 86 ? 0.371 1.251 -7.373 1.00 91.75 86 VAL A N 1
ATOM 668 C CA . VAL A 1 86 ? 0.753 -0.133 -7.634 1.00 91.75 86 VAL A CA 1
ATOM 669 C C . VAL A 1 86 ? 1.470 -0.183 -8.967 1.00 91.75 86 VAL A C 1
ATOM 671 O O . VAL A 1 86 ? 0.945 0.267 -9.984 1.00 91.75 86 VAL A O 1
ATOM 674 N N . HIS A 1 87 ? 2.666 -0.754 -8.958 1.00 90.12 87 HIS A N 1
ATOM 675 C CA . HIS A 1 87 ? 3.497 -0.941 -10.131 1.00 90.12 87 HIS A CA 1
ATOM 676 C C . HIS A 1 87 ? 3.577 -2.429 -10.438 1.00 90.12 87 HIS A C 1
ATOM 678 O O . HIS A 1 87 ? 4.193 -3.197 -9.692 1.00 90.12 87 HIS A O 1
ATOM 684 N N . ASN A 1 88 ? 2.983 -2.828 -11.557 1.00 85.75 88 ASN A N 1
ATOM 685 C CA . ASN A 1 88 ? 3.141 -4.170 -12.080 1.00 85.75 88 ASN A CA 1
ATOM 686 C C . ASN A 1 88 ? 4.401 -4.222 -12.951 1.00 85.75 88 ASN A C 1
ATOM 688 O O . ASN A 1 88 ? 4.468 -3.598 -14.013 1.00 85.75 88 ASN A O 1
ATOM 692 N N . LEU A 1 89 ? 5.400 -4.981 -12.500 1.00 78.31 89 LEU A N 1
ATOM 693 C CA . LEU A 1 89 ? 6.686 -5.090 -13.192 1.00 78.31 89 LEU A CA 1
ATOM 694 C C . LEU A 1 89 ? 6.598 -5.891 -14.499 1.00 78.31 89 LEU A C 1
ATOM 696 O O . LEU A 1 89 ? 7.423 -5.700 -15.382 1.00 78.31 89 LEU A O 1
ATOM 700 N N . PHE A 1 90 ? 5.611 -6.776 -14.656 1.00 75.06 90 PHE A N 1
ATOM 701 C CA . PHE A 1 90 ? 5.488 -7.595 -15.866 1.00 75.06 90 PHE A CA 1
ATOM 702 C C . PHE A 1 90 ? 4.965 -6.785 -17.052 1.00 75.06 90 PHE A C 1
ATOM 704 O O . PHE A 1 90 ? 5.521 -6.871 -18.144 1.00 75.06 90 PHE A O 1
ATOM 711 N N . ASP A 1 91 ? 3.946 -5.959 -16.817 1.00 75.88 91 ASP A N 1
ATOM 712 C CA . ASP A 1 91 ? 3.264 -5.209 -17.878 1.00 75.88 91 ASP A CA 1
ATOM 713 C C . ASP A 1 91 ? 3.644 -3.717 -17.896 1.00 75.88 91 ASP A C 1
ATOM 715 O O . ASP A 1 91 ? 3.103 -2.943 -18.686 1.00 75.88 91 ASP A O 1
ATOM 719 N N . SER A 1 92 ? 4.580 -3.294 -17.030 1.00 70.81 92 SER A N 1
ATOM 720 C CA . SER A 1 92 ? 4.985 -1.886 -16.830 1.00 70.81 92 SER A CA 1
ATOM 721 C C . SER A 1 92 ? 3.808 -0.944 -16.534 1.00 70.81 92 SER A C 1
ATOM 723 O O . SER A 1 92 ? 3.859 0.260 -16.799 1.00 70.81 92 SER A O 1
ATOM 725 N N . TYR A 1 93 ? 2.725 -1.500 -15.995 1.00 78.81 93 TYR A N 1
ATOM 726 C CA . TYR A 1 93 ? 1.493 -0.789 -15.694 1.00 78.81 93 TYR A CA 1
ATOM 727 C C . TYR A 1 93 ? 1.569 -0.158 -14.299 1.00 78.81 93 TYR A C 1
ATOM 729 O O . TYR A 1 93 ? 2.024 -0.798 -13.349 1.00 78.81 93 TYR A O 1
ATOM 737 N N . ARG A 1 94 ? 1.125 1.099 -14.182 1.00 86.75 94 ARG A N 1
ATOM 738 C CA . ARG A 1 94 ? 1.015 1.838 -12.915 1.00 86.75 94 ARG A CA 1
ATOM 739 C C . ARG A 1 94 ? -0.432 2.244 -12.699 1.00 86.75 94 ARG A C 1
ATOM 741 O O . ARG A 1 94 ? -1.030 2.863 -13.580 1.00 86.75 94 ARG A O 1
ATOM 748 N N . GLU A 1 95 ? -0.968 1.938 -11.527 1.00 90.56 95 GLU A N 1
ATOM 749 C CA . GLU A 1 95 ? -2.326 2.314 -11.141 1.00 90.56 95 GLU A CA 1
ATOM 750 C C . GLU A 1 95 ? -2.341 2.925 -9.747 1.00 90.56 95 GLU A C 1
ATOM 752 O O . GLU A 1 95 ? -1.742 2.393 -8.816 1.00 90.56 95 GLU A O 1
ATOM 757 N N . SER A 1 96 ? -3.047 4.045 -9.599 1.00 91.81 96 SER A N 1
ATOM 758 C CA . SER A 1 96 ? -3.331 4.617 -8.287 1.00 91.81 96 SER A CA 1
ATOM 759 C C . SER A 1 96 ? -4.639 4.034 -7.772 1.00 91.81 96 SER A C 1
ATOM 761 O O . SER A 1 96 ? -5.691 4.210 -8.389 1.00 91.81 96 SER A O 1
ATOM 763 N N . ILE A 1 97 ? -4.572 3.348 -6.637 1.00 92.81 97 ILE A N 1
ATOM 764 C CA . ILE A 1 97 ? -5.716 2.733 -5.973 1.00 92.81 97 ILE A CA 1
ATOM 765 C C . ILE A 1 97 ? -5.917 3.337 -4.587 1.00 92.81 97 ILE A C 1
ATOM 767 O O . ILE A 1 97 ? -4.988 3.802 -3.923 1.00 92.81 97 ILE A O 1
ATOM 771 N N . THR A 1 98 ? -7.157 3.285 -4.117 1.00 93.25 98 THR A N 1
ATOM 772 C CA . THR A 1 98 ? -7.479 3.553 -2.717 1.00 93.25 98 THR A CA 1
ATOM 773 C C . THR A 1 98 ? -7.521 2.235 -1.962 1.00 93.25 98 THR A C 1
ATOM 775 O O . THR A 1 98 ? -8.352 1.374 -2.246 1.00 93.25 98 THR A O 1
ATOM 778 N N . PHE A 1 99 ? -6.616 2.081 -1.002 1.00 90.50 99 PHE A N 1
ATOM 779 C CA . PHE A 1 99 ? -6.522 0.921 -0.135 1.00 90.50 99 PHE A CA 1
ATOM 780 C C . PHE A 1 99 ? -7.197 1.218 1.214 1.00 90.50 99 PHE A C 1
ATOM 782 O O . PHE A 1 99 ? -6.629 1.943 2.036 1.00 90.50 99 PHE A O 1
ATOM 789 N N . PRO A 1 100 ? -8.397 0.672 1.479 1.00 89.75 100 PRO A N 1
ATOM 790 C CA . PRO A 1 100 ? -9.089 0.912 2.734 1.00 89.75 100 PRO A CA 1
ATOM 791 C C . PRO A 1 100 ? -8.457 0.080 3.853 1.00 89.75 100 PRO A C 1
ATOM 793 O O . PRO A 1 100 ? -8.448 -1.154 3.819 1.00 89.75 100 PRO A O 1
ATOM 796 N N . VAL A 1 101 ? -7.960 0.761 4.879 1.00 86.06 101 VAL A N 1
ATOM 797 C CA . VAL A 1 101 ? -7.460 0.160 6.115 1.00 86.06 101 VAL A CA 1
ATOM 798 C C . VAL A 1 101 ? -8.564 0.185 7.157 1.00 86.06 101 VAL A C 1
ATOM 800 O O . VAL A 1 101 ? -9.114 1.237 7.483 1.00 86.06 101 VAL A O 1
ATOM 803 N N . GLN A 1 102 ? -8.879 -0.992 7.690 1.00 84.38 102 GLN A N 1
ATOM 804 C CA . GLN A 1 102 ? -9.859 -1.174 8.754 1.00 84.38 102 GLN A CA 1
ATOM 805 C C . GLN A 1 102 ? -9.163 -1.614 10.033 1.00 84.38 102 GLN A C 1
ATOM 807 O O . GLN A 1 102 ? -8.413 -2.589 10.036 1.00 84.38 102 GLN A O 1
ATOM 812 N N . PHE A 1 103 ? -9.457 -0.917 11.129 1.00 84.00 103 PHE A N 1
ATOM 813 C CA . PHE A 1 103 ? -9.038 -1.339 12.459 1.00 84.00 103 PHE A CA 1
ATOM 814 C C . PHE A 1 103 ? -10.182 -2.090 13.134 1.00 84.00 103 PHE A C 1
ATOM 816 O O . PHE A 1 103 ? -11.299 -1.588 13.254 1.00 84.00 103 PHE A O 1
ATOM 823 N N . THR A 1 104 ? -9.899 -3.306 13.591 1.00 80.19 104 THR A N 1
ATOM 824 C CA . THR A 1 104 ? -10.859 -4.141 14.317 1.00 80.19 104 THR A CA 1
ATOM 825 C C . THR A 1 104 ? -10.364 -4.428 15.721 1.00 80.19 104 THR A C 1
ATOM 827 O O . THR A 1 104 ? -9.183 -4.681 15.946 1.00 80.19 104 THR A O 1
ATOM 830 N N . ASP A 1 105 ? -11.292 -4.431 16.671 1.00 78.06 105 ASP A N 1
ATOM 831 C CA . ASP A 1 105 ? -11.019 -4.856 18.037 1.00 78.06 105 ASP A CA 1
ATOM 832 C C . ASP A 1 105 ? -11.014 -6.389 18.109 1.00 78.06 105 ASP A C 1
ATOM 834 O O . ASP A 1 105 ? -12.057 -7.031 17.964 1.00 78.06 105 ASP A O 1
ATOM 838 N N . ALA A 1 106 ? -9.836 -6.969 18.341 1.00 79.00 106 ALA A N 1
ATOM 839 C CA . ALA A 1 106 ? -9.657 -8.415 18.442 1.00 79.00 106 ALA A CA 1
ATOM 840 C C . ALA A 1 106 ? -10.492 -9.042 19.576 1.00 79.00 106 ALA A C 1
ATOM 842 O O . ALA A 1 106 ? -10.891 -10.200 19.469 1.00 79.00 106 ALA A O 1
ATOM 843 N N . SER A 1 107 ? -10.837 -8.289 20.630 1.00 74.06 107 SER A N 1
ATOM 844 C CA . SER A 1 107 ? -11.712 -8.794 21.700 1.00 74.06 107 SER A CA 1
ATOM 845 C C . SER A 1 107 ? -13.149 -9.043 21.224 1.00 74.06 107 SER A C 1
ATOM 847 O O . SER A 1 107 ? -13.846 -9.899 21.766 1.00 74.06 107 SER A O 1
ATOM 849 N N . LYS A 1 108 ? -13.581 -8.355 20.160 1.00 65.19 108 LYS A N 1
ATOM 850 C CA . LYS A 1 108 ? -14.912 -8.508 19.555 1.00 65.19 108 LYS A CA 1
ATOM 851 C C . LYS A 1 108 ? -14.985 -9.661 18.550 1.00 65.19 108 LYS A C 1
ATOM 853 O O . LYS A 1 108 ? -16.083 -10.031 18.150 1.00 65.19 108 LYS A O 1
ATOM 858 N N . GLN A 1 109 ? -13.850 -10.254 18.168 1.00 59.47 109 GLN A N 1
ATOM 859 C CA . GLN A 1 109 ? -13.803 -11.416 17.268 1.00 59.47 109 GLN A CA 1
ATOM 860 C C . GLN A 1 109 ? -14.097 -12.754 17.972 1.00 59.47 109 GLN A C 1
ATOM 862 O O . GLN A 1 109 ? -14.239 -13.769 17.299 1.00 59.47 109 GLN A O 1
ATOM 867 N N . LEU A 1 110 ? -14.248 -12.771 19.304 1.00 52.09 110 LEU A N 1
ATOM 868 C CA . LEU A 1 110 ? -14.547 -13.979 20.092 1.00 52.09 110 LEU A CA 1
ATOM 869 C C . LEU A 1 110 ? -16.047 -14.311 20.222 1.00 52.09 110 LEU A C 1
ATOM 871 O O . LEU A 1 110 ? -16.407 -15.179 21.013 1.00 52.09 110 LEU A O 1
ATOM 875 N N . VAL A 1 111 ? -16.936 -13.667 19.458 1.00 50.53 111 VAL A N 1
ATOM 876 C CA . VAL A 1 111 ? -18.380 -13.973 19.478 1.00 50.53 111 VAL A CA 1
ATOM 877 C C . VAL A 1 111 ? -18.793 -14.744 18.224 1.00 50.53 111 VAL A C 1
ATOM 879 O O . VAL A 1 111 ? -19.614 -14.273 17.448 1.00 50.53 111 VAL A O 1
ATOM 882 N N . VAL A 1 112 ? -18.224 -15.933 18.024 1.00 49.69 112 VAL A N 1
ATOM 883 C CA . VAL A 1 112 ? -18.900 -17.038 17.322 1.00 49.69 112 VAL A CA 1
ATOM 884 C C . VAL A 1 112 ? -18.440 -18.345 17.973 1.00 49.69 112 VAL A C 1
ATOM 886 O O . VAL A 1 112 ? -17.317 -18.794 17.755 1.00 49.69 112 VAL A O 1
ATOM 889 N N . SER A 1 113 ? -19.309 -18.919 18.803 1.00 41.06 113 SER A N 1
ATOM 890 C CA . SER A 1 113 ? -19.232 -20.287 19.333 1.00 41.06 113 SER A CA 1
ATOM 891 C C . SER A 1 113 ? -20.439 -21.067 18.850 1.00 41.06 113 SER A C 1
ATOM 893 O O . SER A 1 113 ? -21.543 -20.486 18.985 1.00 41.06 113 SER A O 1
#

InterPro domains:
  IPR036034 PDZ superfamily [G3DSA:2.30.42.10] (7-64)
  IPR036034 PDZ superfamily [SSF50156] (15-48)

Foldseek 3Di:
DDDPDPVVVVVVQVCCCVPLVDNAFDAAQDDDPPDLCVVQVHDHGKGKDFPVFPDRDPVSVVVVVVVVLVCVVVVHDQKDWTWIWIADPVVSDIDTDTRIDGDDDPVVVPPDD

Sequence (113 aa):
MPCCSPLAWHAIEEELCRDYNITSGFIVSQVLVDSTAEKLGIRRGDVIDFQDIDCSTLSQLEHHLLSLGWGYLKGMHLTADLKVEVHNLFDSYRESITFPVQFTDASKQLVVS

Organism: NCBI:txid40148

Radius of gyration: 16.45 Å; chains: 1; bounding box: 43×31×40 Å

pLDDT: mean 78.5, std 15.23, range [35.0, 94.56]

Secondary structure (DSSP, 8-state):
-----HHHHHHHHHHHHHHH---S-EE-----TT-HHHHTT--TT-EEEETTS--SSHHHHHHHHHHHHHHHHTT--SEEEEEEEEEETTTTEEEEEEEEEE---GGGGG---